Protein AF-A0AAW5MDG4-F1 (afdb_monomer)

Radius of gyration: 27.96 Å; Cα contacts (8 Å, |Δi|>4): 30; chains: 1; bounding box: 56×50×73 Å

Foldseek 3Di:
DVVVVVVVVVVVVVVVPPDDDDDDDDDDDDDDDDDPDDQCQACCRVVCPVVHYDPVVNVCCCVDCVVVPVVVVVVPPPPPPPPPDD

Organism: Aeromonas veronii (NCBI:txid654)

Mean predicted aligned error: 15.55 Å

InterPro domains:
  IPR017850 Alkaline-phosphatase-like, core domain superfamily [G3DSA:3.40.720.10] (24-68)
  IPR017850 Alkaline-phosphatase-like, core domain superfamily [SSF53649] (24-65)

Structure (mmCIF, N/CA/C/O backbone):
data_AF-A0AAW5MDG4-F1
#
_entry.id   AF-A0AAW5MDG4-F1
#
loop_
_atom_site.group_PDB
_atom_site.id
_atom_site.type_symbol
_atom_site.label_atom_id
_atom_site.label_alt_id
_atom_site.label_comp_id
_atom_site.label_asym_id
_atom_site.label_entity_id
_atom_site.label_seq_id
_atom_site.pdbx_PDB_ins_code
_atom_site.Cartn_x
_atom_site.Cartn_y
_atom_site.Cartn_z
_atom_site.occupancy
_atom_site.B_iso_or_equiv
_atom_site.auth_seq_id
_atom_site.auth_comp_id
_atom_site.auth_asym_id
_atom_site.auth_atom_id
_atom_site.pdbx_PDB_model_num
ATOM 1 N N . MET A 1 1 ? -39.820 9.469 49.594 1.00 61.16 1 MET A N 1
ATOM 2 C CA . MET A 1 1 ? -39.760 8.184 48.855 1.00 61.16 1 MET A CA 1
ATOM 3 C C . MET A 1 1 ? -39.691 8.379 47.332 1.00 61.16 1 MET A C 1
ATOM 5 O O . MET A 1 1 ? -38.858 7.736 46.714 1.00 61.16 1 MET A O 1
ATOM 9 N N . ALA A 1 2 ? -40.436 9.320 46.730 1.00 62.16 2 ALA A N 1
ATOM 10 C CA . ALA A 1 2 ? -40.401 9.601 45.280 1.00 62.16 2 ALA A CA 1
ATOM 11 C C . ALA A 1 2 ? -39.031 10.052 44.708 1.00 62.16 2 ALA A C 1
ATOM 13 O O . ALA A 1 2 ? -38.664 9.669 43.603 1.00 62.16 2 ALA A O 1
ATOM 14 N N . ILE A 1 3 ? -38.229 10.805 45.474 1.00 69.31 3 ILE A N 1
ATOM 15 C CA . ILE A 1 3 ? -36.903 11.297 45.034 1.00 69.31 3 ILE A CA 1
ATOM 16 C C . ILE A 1 3 ? -35.909 10.150 44.776 1.00 69.31 3 ILE A C 1
ATOM 18 O O . ILE A 1 3 ? -35.038 10.272 43.920 1.00 69.31 3 ILE A O 1
ATOM 22 N N . GLN A 1 4 ? -36.035 9.031 45.495 1.00 70.38 4 GLN A N 1
ATOM 23 C CA . GLN A 1 4 ? -35.150 7.875 45.310 1.00 70.38 4 GLN A CA 1
ATOM 24 C C . GLN A 1 4 ? -35.459 7.131 44.003 1.00 70.38 4 GLN A C 1
ATOM 26 O O . GLN A 1 4 ? -34.545 6.683 43.320 1.00 70.38 4 GLN A O 1
ATOM 31 N N . ILE A 1 5 ? -36.735 7.075 43.611 1.00 77.88 5 ILE A N 1
ATOM 32 C CA . ILE A 1 5 ? -37.190 6.392 42.392 1.00 77.88 5 ILE A CA 1
ATOM 33 C C . ILE A 1 5 ? -36.654 7.097 41.138 1.00 77.88 5 ILE A C 1
ATOM 35 O O . ILE A 1 5 ? -36.135 6.436 40.242 1.00 77.88 5 ILE A O 1
ATOM 39 N N . ASN A 1 6 ? -36.672 8.435 41.106 1.00 78.50 6 ASN A N 1
ATOM 40 C CA . ASN A 1 6 ? -36.141 9.195 39.967 1.00 78.50 6 ASN A CA 1
ATOM 41 C C . ASN A 1 6 ? -34.625 9.035 39.797 1.00 78.50 6 ASN A C 1
ATOM 43 O O . ASN A 1 6 ? -34.141 8.971 38.670 1.00 78.50 6 ASN A O 1
ATOM 47 N N . LYS A 1 7 ? -33.873 8.930 40.900 1.00 76.69 7 LYS A N 1
ATOM 48 C CA . LYS A 1 7 ? -32.422 8.692 40.850 1.00 76.69 7 LYS A CA 1
ATOM 49 C C . LYS A 1 7 ? -32.100 7.325 40.249 1.00 76.69 7 LYS A C 1
ATOM 51 O O . LYS A 1 7 ? -31.230 7.234 39.391 1.00 76.69 7 LYS A O 1
ATOM 56 N N . ILE A 1 8 ? -32.847 6.296 40.653 1.00 82.88 8 ILE A N 1
ATOM 57 C CA . ILE A 1 8 ? -32.693 4.927 40.144 1.00 82.88 8 ILE A CA 1
ATOM 58 C C . ILE A 1 8 ? -33.063 4.855 38.657 1.00 82.88 8 ILE A C 1
ATOM 60 O O . ILE A 1 8 ? -32.313 4.287 37.864 1.00 82.88 8 ILE A O 1
ATOM 64 N N . ALA A 1 9 ? -34.173 5.483 38.257 1.00 82.62 9 ALA A N 1
ATOM 65 C CA . ALA A 1 9 ? -34.593 5.544 36.858 1.00 82.62 9 ALA A CA 1
ATOM 66 C C . ALA A 1 9 ? -33.538 6.229 35.970 1.00 82.62 9 ALA A C 1
ATOM 68 O O . ALA A 1 9 ? -33.230 5.746 34.882 1.00 82.62 9 ALA A O 1
ATOM 69 N N . MET A 1 10 ? -32.929 7.310 36.462 1.00 81.81 10 MET A N 1
ATOM 70 C CA . MET A 1 10 ? -31.897 8.046 35.732 1.00 81.8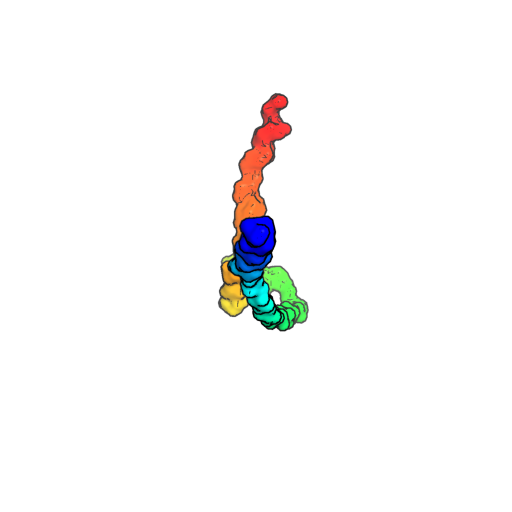1 10 MET A CA 1
ATOM 71 C C . MET A 1 10 ? -30.583 7.262 35.618 1.00 81.81 10 MET A C 1
ATOM 73 O O . MET A 1 10 ? -29.964 7.268 34.557 1.00 81.81 10 MET A O 1
ATOM 77 N N . SER A 1 11 ? -30.184 6.526 36.662 1.00 77.75 11 SER A N 1
ATOM 78 C CA . SER A 1 11 ? -29.014 5.638 36.588 1.00 77.75 11 SER A CA 1
ATOM 79 C C . SER A 1 11 ? -29.227 4.457 35.638 1.00 77.75 11 SER A C 1
ATOM 81 O O . SER A 1 11 ? -28.306 4.070 34.922 1.00 77.75 11 SER A O 1
ATOM 83 N N . LEU A 1 12 ? -30.448 3.916 35.583 1.00 81.19 12 LEU A N 1
ATOM 84 C CA . LEU A 1 12 ? -30.777 2.791 34.710 1.00 81.19 12 LEU A CA 1
ATOM 85 C C . LEU A 1 12 ? -30.795 3.213 33.233 1.00 81.19 12 LEU A C 1
ATOM 87 O O . LEU A 1 12 ? -30.299 2.488 32.373 1.00 81.19 12 LEU A O 1
ATOM 91 N N . ALA A 1 13 ? -31.297 4.418 32.948 1.00 79.88 13 ALA A N 1
ATOM 92 C CA . ALA A 1 13 ? -31.264 5.007 31.612 1.00 79.88 13 ALA A CA 1
ATOM 93 C C . ALA A 1 13 ? -29.828 5.250 31.115 1.00 79.88 13 ALA A C 1
ATOM 95 O O . ALA A 1 13 ? -29.541 5.030 29.941 1.00 79.88 13 ALA A O 1
ATOM 96 N N . LEU A 1 14 ? -28.911 5.641 32.008 1.00 78.31 14 LEU A N 1
ATOM 97 C CA . LEU A 1 14 ? -27.510 5.894 31.657 1.00 78.31 14 LEU A CA 1
ATOM 98 C C . LEU A 1 14 ? -26.740 4.603 31.326 1.00 78.31 14 LEU A C 1
ATOM 100 O O . LEU A 1 14 ? -25.881 4.594 30.446 1.00 78.31 14 LEU A O 1
ATOM 104 N N . MET A 1 15 ? -27.072 3.497 31.998 1.00 78.31 15 MET A N 1
ATOM 105 C CA . MET A 1 15 ? -26.497 2.179 31.704 1.00 78.31 15 MET A CA 1
ATOM 106 C C . MET A 1 15 ? -27.015 1.595 30.383 1.00 78.31 15 MET A C 1
ATOM 108 O O . MET A 1 15 ? -26.288 0.857 29.724 1.00 78.31 15 MET A O 1
ATOM 112 N N . ALA A 1 16 ? -28.229 1.957 29.953 1.00 77.56 16 ALA A N 1
ATOM 113 C CA . ALA A 1 16 ? -28.809 1.482 28.694 1.00 77.56 16 ALA A CA 1
ATOM 114 C C . ALA A 1 16 ? -28.134 2.074 27.438 1.00 77.56 16 ALA A C 1
ATOM 116 O O . ALA A 1 16 ? -28.243 1.499 26.358 1.00 77.56 16 ALA A O 1
ATOM 117 N N . THR A 1 17 ? -27.413 3.193 27.566 1.00 77.31 17 THR A N 1
ATOM 118 C CA . THR A 1 17 ? -26.675 3.828 26.458 1.00 77.31 17 THR A CA 1
ATOM 119 C C . THR A 1 17 ? -25.200 3.437 26.391 1.00 77.31 17 THR A C 1
ATOM 121 O O . THR A 1 17 ? -24.467 3.962 25.552 1.00 77.31 17 THR A O 1
ATOM 124 N N . ALA A 1 18 ? -24.735 2.533 27.259 1.00 73.56 18 ALA A N 1
ATOM 125 C CA . ALA A 1 18 ? -23.373 2.014 27.203 1.00 73.56 18 ALA A CA 1
ATOM 126 C C . ALA A 1 18 ? -23.222 1.083 25.985 1.00 73.56 18 ALA A C 1
ATOM 128 O O . ALA A 1 18 ? -23.376 -0.133 26.075 1.00 73.56 18 ALA A O 1
ATOM 129 N N . GLY A 1 19 ? -22.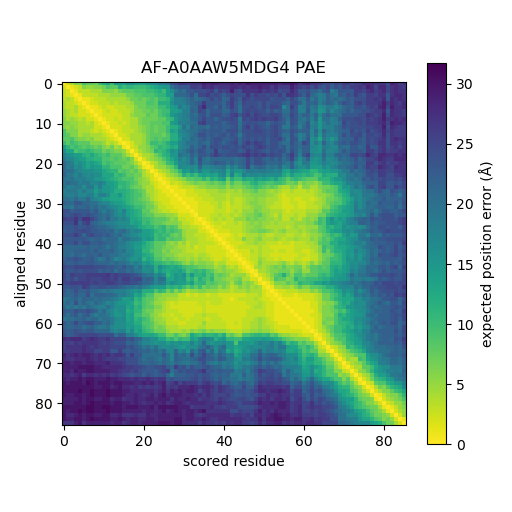972 1.677 24.816 1.00 75.62 19 GLY A N 1
ATOM 130 C CA . GLY A 1 19 ? -22.714 0.951 23.578 1.00 75.62 19 GLY A CA 1
ATOM 131 C C . GLY A 1 19 ? -21.477 0.061 23.699 1.00 75.62 19 GLY A C 1
ATOM 132 O O . GLY A 1 19 ? -20.464 0.444 24.284 1.00 75.62 19 GLY A O 1
ATOM 133 N N . SER A 1 20 ? -21.551 -1.141 23.134 1.00 74.25 20 SER A N 1
ATOM 134 C CA . SER A 1 20 ? -20.422 -2.066 23.093 1.00 74.25 20 SER A CA 1
ATOM 135 C C . SER A 1 20 ? -19.354 -1.549 22.125 1.00 74.25 20 SER A C 1
ATOM 137 O O . SER A 1 20 ? -19.538 -1.568 20.908 1.00 74.25 20 SER A O 1
ATOM 139 N N . ALA A 1 21 ? -18.218 -1.097 22.656 1.00 74.19 21 ALA A N 1
ATOM 140 C CA . ALA A 1 21 ? -17.040 -0.816 21.847 1.00 74.19 21 ALA A CA 1
ATOM 141 C C . ALA A 1 21 ? -16.486 -2.143 21.307 1.00 74.19 21 ALA A C 1
ATOM 143 O O . ALA A 1 21 ? -15.915 -2.942 22.048 1.00 74.19 21 ALA A O 1
ATOM 144 N N . THR A 1 22 ? -16.685 -2.399 20.016 1.00 78.25 22 THR A N 1
ATOM 145 C CA . THR A 1 22 ? -16.085 -3.563 19.356 1.00 78.25 22 THR A CA 1
ATOM 146 C C . THR A 1 22 ? -14.653 -3.204 18.987 1.00 78.25 22 THR A C 1
ATOM 148 O O . THR A 1 22 ? -14.420 -2.211 18.298 1.00 78.25 22 THR A O 1
ATOM 151 N N . ALA A 1 23 ? -13.684 -3.984 19.467 1.00 80.56 23 ALA A N 1
ATOM 152 C CA . ALA A 1 23 ? -12.288 -3.784 19.106 1.00 80.56 23 ALA A CA 1
ATOM 153 C C . ALA A 1 23 ? -12.125 -3.950 17.5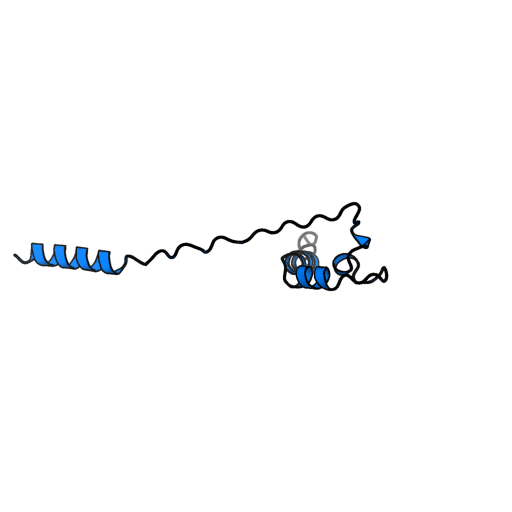88 1.00 80.56 23 ALA A C 1
ATOM 155 O O . ALA A 1 23 ? -12.532 -4.967 17.021 1.00 80.56 23 ALA A O 1
ATOM 156 N N . ALA A 1 24 ? -11.542 -2.948 16.928 1.00 81.81 24 ALA A N 1
ATOM 157 C CA . ALA A 1 24 ? -11.235 -3.043 15.510 1.00 81.81 24 ALA A CA 1
ATOM 158 C C . ALA A 1 24 ? -10.257 -4.203 15.273 1.00 81.81 24 ALA A C 1
ATOM 160 O O . ALA A 1 24 ? -9.278 -4.366 16.008 1.00 81.81 24 ALA A O 1
ATOM 161 N N . ALA A 1 25 ? -10.518 -5.011 14.245 1.00 87.25 25 ALA A N 1
ATOM 162 C CA . ALA A 1 25 ? -9.614 -6.086 13.866 1.00 87.25 25 ALA A CA 1
ATOM 163 C C . ALA A 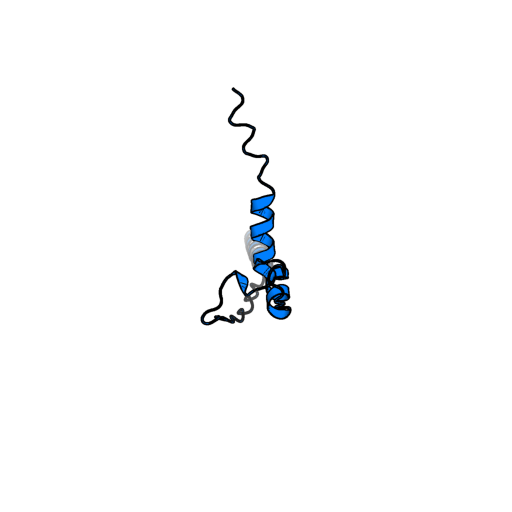1 25 ? -8.239 -5.510 13.495 1.00 87.25 25 ALA A C 1
ATOM 165 O O . ALA A 1 25 ? -8.140 -4.506 12.784 1.00 87.25 25 ALA A O 1
ATOM 166 N N . LYS A 1 26 ? -7.170 -6.153 13.974 1.00 90.56 26 LYS A N 1
ATOM 167 C CA . LYS A 1 26 ? -5.799 -5.752 13.650 1.00 90.56 26 LYS A CA 1
ATOM 168 C C . LYS A 1 26 ? -5.557 -5.942 12.142 1.00 90.56 26 LYS A C 1
ATOM 170 O O . LYS A 1 26 ? -5.722 -7.066 11.664 1.00 90.56 26 LYS A O 1
ATOM 175 N N . PRO A 1 27 ? -5.153 -4.900 11.391 1.00 88.50 27 PRO A N 1
ATOM 176 C CA . PRO A 1 27 ? -4.871 -5.050 9.969 1.00 88.50 27 PRO A CA 1
ATOM 177 C C . PRO A 1 27 ? -3.595 -5.874 9.751 1.00 88.50 27 PRO A C 1
ATOM 179 O O . PRO A 1 27 ? -2.627 -5.758 10.506 1.00 88.50 27 PRO A O 1
ATOM 182 N N . ASN A 1 28 ? -3.583 -6.676 8.687 1.00 93.31 28 ASN A N 1
ATOM 183 C CA . ASN A 1 28 ? -2.372 -7.328 8.193 1.00 93.31 28 ASN A CA 1
ATOM 184 C C . ASN A 1 28 ? -1.642 -6.364 7.252 1.00 93.31 28 ASN A C 1
ATOM 186 O O . ASN A 1 28 ? -2.255 -5.816 6.338 1.00 93.31 28 ASN A O 1
ATOM 190 N N . ILE A 1 29 ? -0.344 -6.156 7.475 1.00 90.81 29 ILE A N 1
ATOM 191 C CA . ILE A 1 29 ? 0.487 -5.245 6.679 1.00 90.81 29 ILE A CA 1
ATOM 192 C C . ILE A 1 29 ? 1.473 -6.084 5.866 1.00 90.81 29 ILE A C 1
ATOM 194 O O . ILE A 1 29 ? 2.207 -6.891 6.433 1.00 90.81 29 ILE A O 1
ATOM 198 N N . LEU A 1 30 ? 1.498 -5.875 4.550 1.00 90.44 30 LEU A N 1
ATOM 199 C CA . LEU A 1 30 ? 2.455 -6.480 3.626 1.00 90.44 30 LEU A CA 1
ATOM 200 C C . LEU A 1 30 ? 3.210 -5.363 2.900 1.00 90.44 30 LEU A C 1
ATOM 202 O O . LEU A 1 30 ? 2.590 -4.529 2.245 1.00 90.44 30 LEU A O 1
ATOM 206 N N . ALA A 1 31 ? 4.538 -5.360 3.011 1.00 91.56 31 ALA A N 1
ATOM 207 C CA . ALA A 1 31 ? 5.414 -4.464 2.263 1.00 91.56 31 ALA A CA 1
ATOM 208 C C . ALA A 1 31 ? 6.082 -5.243 1.122 1.00 91.56 31 ALA A C 1
ATOM 210 O O . ALA A 1 31 ? 6.711 -6.272 1.363 1.00 91.56 31 ALA A O 1
ATOM 211 N N . ILE A 1 32 ? 5.935 -4.755 -0.111 1.00 89.31 32 ILE A N 1
ATOM 212 C CA . ILE A 1 32 ? 6.545 -5.329 -1.315 1.00 89.31 32 ILE A CA 1
ATOM 213 C C . ILE A 1 32 ? 7.461 -4.259 -1.905 1.00 89.31 32 ILE A C 1
ATOM 215 O O . ILE A 1 32 ? 7.001 -3.155 -2.193 1.00 89.31 32 ILE A O 1
ATOM 219 N N . MET A 1 33 ? 8.743 -4.578 -2.071 1.00 90.31 33 MET A N 1
ATOM 220 C CA . MET A 1 33 ? 9.744 -3.682 -2.652 1.00 90.31 33 MET A CA 1
ATOM 221 C C . MET A 1 33 ? 10.290 -4.303 -3.935 1.00 90.31 33 MET A C 1
ATOM 223 O O . MET A 1 33 ? 10.617 -5.489 -3.952 1.00 90.31 33 MET A O 1
ATOM 227 N N . GLY A 1 34 ? 10.355 -3.509 -5.000 1.00 86.81 34 GLY A N 1
ATOM 228 C CA . GLY A 1 34 ? 11.084 -3.871 -6.211 1.00 86.81 34 GLY A CA 1
ATOM 229 C C . GLY A 1 34 ? 12.532 -3.414 -6.094 1.00 86.81 34 GLY A C 1
ATOM 230 O O . GLY A 1 34 ? 12.776 -2.299 -5.637 1.00 86.81 34 GLY A O 1
ATOM 231 N N . ASP A 1 35 ? 13.464 -4.265 -6.505 1.00 90.19 35 ASP A N 1
ATOM 232 C CA . ASP A 1 35 ? 14.875 -3.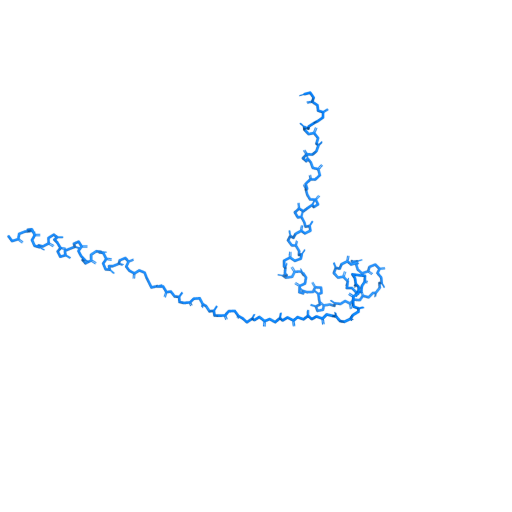913 -6.671 1.00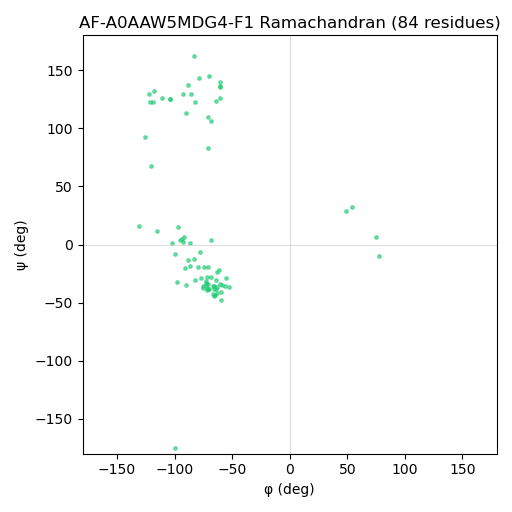 90.19 35 ASP A CA 1
ATOM 233 C C . ASP A 1 35 ? 15.105 -3.474 -8.124 1.00 90.19 35 ASP A C 1
ATOM 235 O O . ASP A 1 35 ? 14.626 -4.146 -9.038 1.00 90.19 35 ASP A O 1
ATOM 239 N N . ASP A 1 36 ? 15.736 -2.318 -8.335 1.00 88.62 36 ASP A N 1
ATOM 240 C CA . ASP A 1 36 ? 15.973 -1.711 -9.659 1.00 88.62 36 ASP A CA 1
ATOM 241 C C . ASP A 1 36 ? 14.743 -1.617 -10.598 1.00 88.62 36 ASP A C 1
ATOM 243 O O . ASP A 1 36 ? 14.857 -1.597 -11.826 1.00 88.62 36 ASP A O 1
ATOM 247 N N . ILE A 1 37 ? 13.532 -1.510 -10.040 1.00 83.25 37 ILE A N 1
ATOM 248 C CA . ILE A 1 37 ? 12.296 -1.334 -10.817 1.00 83.25 37 ILE A CA 1
ATOM 249 C C . ILE A 1 37 ? 12.004 0.154 -11.027 1.00 83.25 37 ILE A C 1
ATOM 251 O O . ILE A 1 37 ? 11.666 0.885 -10.094 1.00 83.25 37 ILE A O 1
ATOM 255 N N . GLY A 1 38 ? 12.081 0.594 -12.283 1.00 81.81 38 GLY A N 1
ATOM 256 C CA . GLY A 1 38 ? 11.730 1.948 -12.693 1.00 81.81 38 GLY A CA 1
ATOM 257 C C . GLY A 1 38 ? 10.228 2.140 -12.921 1.00 81.81 38 GLY A C 1
ATO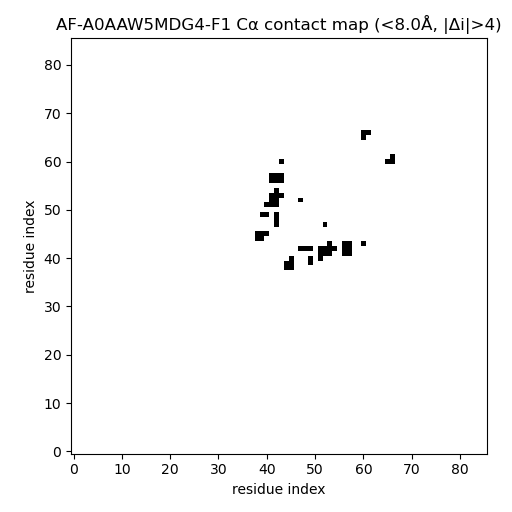M 258 O O . GLY A 1 38 ? 9.470 1.197 -13.153 1.00 81.81 38 GLY A O 1
ATOM 259 N N . TYR A 1 39 ? 9.796 3.405 -12.941 1.00 77.44 39 TYR A N 1
ATOM 260 C CA . TYR A 1 39 ? 8.402 3.802 -13.201 1.00 77.44 39 TYR A CA 1
ATOM 261 C C . TYR A 1 39 ? 7.840 3.196 -14.500 1.00 77.44 39 TYR A C 1
ATOM 263 O O . TYR A 1 39 ? 6.690 2.770 -14.567 1.00 77.44 39 TYR A O 1
ATOM 271 N N . TRP A 1 40 ? 8.687 3.092 -15.524 1.00 80.69 40 TRP A N 1
ATOM 272 C CA . TRP A 1 40 ? 8.324 2.598 -16.850 1.00 80.69 40 TRP A CA 1
ATOM 273 C C . TRP A 1 40 ? 8.202 1.074 -16.951 1.00 80.69 40 TRP A C 1
ATOM 275 O O . TRP A 1 40 ? 7.778 0.589 -17.997 1.00 80.69 40 TRP A O 1
ATOM 285 N N . ASN A 1 41 ? 8.545 0.315 -15.907 1.00 81.81 41 ASN A N 1
ATOM 286 C CA . ASN A 1 41 ? 8.444 -1.147 -15.906 1.00 81.81 41 ASN A CA 1
ATOM 287 C C . ASN A 1 41 ? 7.071 -1.662 -15.444 1.00 81.81 41 ASN A C 1
ATOM 289 O O . ASN A 1 41 ? 6.770 -2.837 -15.640 1.00 81.81 41 ASN A O 1
ATOM 293 N N . ILE A 1 42 ? 6.236 -0.803 -14.852 1.00 85.44 42 ILE A N 1
ATOM 294 C CA . ILE A 1 42 ? 4.913 -1.170 -14.333 1.00 85.44 42 ILE A CA 1
ATOM 295 C C . ILE A 1 42 ? 3.830 -0.661 -15.287 1.00 85.44 42 ILE A C 1
ATOM 297 O O . ILE A 1 42 ? 3.766 0.539 -15.577 1.00 85.44 42 ILE A O 1
ATOM 301 N N . SER A 1 43 ? 2.950 -1.548 -15.759 1.00 85.12 43 SER A N 1
ATOM 302 C CA . SER A 1 43 ? 1.937 -1.171 -16.756 1.00 85.12 43 SER A CA 1
ATOM 303 C C . SER A 1 43 ? 0.870 -0.224 -16.224 1.00 85.12 43 SER A C 1
ATOM 305 O O . SER A 1 43 ? 0.397 0.627 -16.975 1.00 85.12 43 SER A O 1
ATOM 307 N N . ALA A 1 44 ? 0.571 -0.271 -14.925 1.00 84.31 44 ALA A N 1
ATOM 308 C CA . ALA A 1 44 ? -0.285 0.710 -14.262 1.00 84.31 44 ALA A CA 1
ATOM 309 C C . ALA A 1 44 ? 0.191 2.167 -14.438 1.00 84.31 44 ALA A C 1
ATOM 311 O O . ALA A 1 44 ? -0.628 3.082 -14.436 1.00 84.31 44 ALA A O 1
ATOM 312 N N . TYR A 1 45 ? 1.499 2.392 -14.604 1.00 82.38 45 TYR A N 1
ATOM 313 C CA . TYR A 1 45 ? 2.096 3.729 -14.690 1.00 82.38 45 TYR A CA 1
ATOM 314 C C . TYR A 1 45 ? 2.346 4.212 -16.116 1.00 82.38 45 TYR A C 1
ATOM 316 O O . TYR A 1 45 ? 2.267 5.410 -16.384 1.00 82.38 45 TYR A O 1
ATOM 324 N N . ASN A 1 46 ? 2.647 3.291 -17.028 1.00 80.06 46 ASN A N 1
ATOM 325 C CA . ASN A 1 46 ? 2.932 3.604 -18.427 1.00 80.06 46 ASN A CA 1
ATOM 326 C C . ASN A 1 46 ? 1.745 3.307 -19.365 1.00 80.06 46 ASN A C 1
ATOM 328 O O . ASN A 1 46 ? 1.891 3.449 -20.573 1.00 80.06 46 ASN A O 1
ATOM 332 N N . GLN A 1 47 ? 0.605 2.845 -18.834 1.00 74.75 47 GLN A N 1
ATOM 333 C CA . GLN A 1 47 ? -0.603 2.469 -19.584 1.00 74.75 47 GLN A CA 1
ATOM 334 C C . GLN A 1 47 ? -0.358 1.438 -20.701 1.00 74.75 47 GLN A C 1
ATOM 336 O O . GLN A 1 47 ? -1.009 1.453 -21.743 1.00 74.75 47 GLN A O 1
ATOM 341 N N . GLY A 1 48 ? 0.608 0.542 -20.501 1.00 69.31 48 GLY A N 1
ATOM 342 C CA . GLY A 1 48 ? 0.999 -0.467 -21.483 1.00 69.31 48 GLY A CA 1
ATOM 343 C C . GLY A 1 48 ? 1.818 0.073 -22.661 1.00 69.31 48 GLY A C 1
ATOM 344 O O . GLY A 1 48 ? 2.127 -0.693 -23.572 1.00 69.31 48 GLY A O 1
ATOM 345 N N . MET A 1 49 ? 2.227 1.350 -22.657 1.00 67.44 49 MET A N 1
ATOM 346 C CA . MET A 1 49 ? 2.963 1.968 -23.774 1.00 67.44 49 MET A CA 1
ATOM 347 C C . MET A 1 49 ? 4.335 1.329 -24.035 1.00 67.44 49 MET A C 1
ATOM 349 O O . MET A 1 49 ? 4.836 1.395 -25.153 1.00 67.44 49 MET A O 1
ATOM 353 N N . MET A 1 50 ? 4.933 0.686 -23.028 1.00 70.38 50 MET A N 1
ATOM 354 C CA . MET A 1 50 ? 6.233 0.009 -23.152 1.00 70.38 50 MET A CA 1
ATOM 355 C C . MET A 1 50 ? 6.111 -1.487 -23.492 1.00 70.38 50 MET A C 1
ATOM 357 O O . MET A 1 50 ? 7.115 -2.190 -23.502 1.00 70.38 50 MET A O 1
ATOM 361 N N . GLY A 1 51 ? 4.897 -1.998 -23.740 1.00 71.06 51 GLY A N 1
ATOM 362 C CA . GLY A 1 51 ? 4.646 -3.395 -24.124 1.00 71.06 51 GLY A CA 1
ATOM 363 C C . GLY A 1 51 ? 4.695 -4.422 -22.983 1.00 71.06 51 GLY A C 1
ATOM 364 O O . GLY A 1 51 ? 4.286 -5.565 -23.176 1.00 71.06 51 GLY A O 1
ATOM 365 N N . TYR A 1 52 ? 5.142 -4.033 -21.788 1.00 74.50 52 TYR A N 1
ATOM 366 C CA . TYR A 1 52 ? 5.094 -4.876 -20.591 1.00 74.50 52 TYR A CA 1
ATOM 367 C C . TYR A 1 52 ? 3.692 -4.886 -19.977 1.00 74.50 52 TYR A C 1
ATOM 369 O O . TYR A 1 52 ? 3.017 -3.858 -19.960 1.00 74.50 52 TYR A O 1
ATOM 377 N N . GLN A 1 53 ? 3.278 -6.038 -19.444 1.00 81.75 53 GLN A N 1
ATOM 378 C CA . GLN A 1 53 ? 2.042 -6.195 -18.677 1.00 81.75 53 GLN A CA 1
ATOM 379 C C . GLN A 1 53 ? 2.359 -6.736 -17.282 1.00 81.75 53 GLN A C 1
ATOM 381 O O . GLN A 1 53 ? 3.032 -7.756 -17.135 1.00 81.75 53 GLN A O 1
ATOM 386 N N . THR A 1 54 ? 1.834 -6.074 -16.257 1.00 89.31 54 THR A N 1
ATOM 387 C CA . THR A 1 54 ? 1.958 -6.448 -14.848 1.00 89.31 54 THR A CA 1
ATOM 388 C C . THR A 1 54 ? 0.574 -6.673 -14.236 1.00 89.31 54 THR A C 1
ATOM 390 O O . THR A 1 54 ? 0.167 -5.924 -13.350 1.00 89.31 54 THR A O 1
ATOM 393 N N . PRO A 1 55 ? -0.171 -7.720 -14.651 1.00 89.06 55 PRO A N 1
ATOM 394 C CA . PRO A 1 55 ? -1.602 -7.856 -14.348 1.00 89.06 55 PRO A CA 1
ATOM 395 C C . PRO A 1 55 ? -1.921 -7.869 -12.845 1.00 89.06 55 PRO A C 1
ATOM 397 O O . PRO A 1 55 ? -2.928 -7.313 -12.412 1.00 89.06 55 PRO A O 1
ATOM 400 N N . ASN A 1 56 ? -1.042 -8.449 -12.021 1.00 91.12 56 ASN A N 1
ATOM 401 C CA . ASN A 1 56 ? -1.215 -8.463 -10.566 1.00 91.12 56 ASN A CA 1
ATOM 402 C C . ASN A 1 56 ? -0.990 -7.085 -9.925 1.00 91.12 56 ASN A C 1
ATOM 404 O O . ASN A 1 56 ? -1.696 -6.737 -8.980 1.00 91.12 56 ASN A O 1
ATOM 408 N N . LEU A 1 57 ? -0.028 -6.307 -10.431 1.00 87.81 57 LEU A N 1
ATOM 409 C CA . LEU A 1 57 ? 0.251 -4.956 -9.937 1.00 87.81 57 LEU A CA 1
ATOM 410 C C . LEU A 1 57 ? -0.814 -3.972 -10.418 1.00 87.81 57 LEU A C 1
ATOM 412 O O . LEU A 1 57 ? -1.257 -3.136 -9.638 1.00 87.81 57 LEU A O 1
ATOM 416 N N . ASP A 1 58 ? -1.293 -4.133 -11.649 1.00 87.50 58 ASP A N 1
ATOM 417 C CA . ASP A 1 58 ? -2.369 -3.326 -12.224 1.00 87.50 58 ASP A CA 1
ATOM 418 C C . ASP A 1 58 ? -3.674 -3.521 -11.453 1.00 87.50 58 ASP A C 1
ATOM 420 O O . ASP A 1 58 ? -4.367 -2.557 -11.133 1.00 87.50 58 ASP A O 1
ATOM 424 N N . ARG A 1 59 ? -3.983 -4.765 -11.071 1.00 89.06 59 ARG A N 1
ATOM 425 C CA . ARG A 1 59 ? -5.123 -5.069 -10.204 1.00 89.06 59 ARG A CA 1
ATOM 426 C C . ARG A 1 59 ? -5.008 -4.358 -8.850 1.00 89.06 59 ARG A C 1
ATOM 428 O O . ARG A 1 59 ? -5.958 -3.706 -8.427 1.00 89.06 59 ARG A O 1
ATOM 435 N N . ILE A 1 60 ? -3.844 -4.428 -8.199 1.00 88.69 60 ILE A N 1
ATOM 436 C CA . ILE A 1 60 ? -3.598 -3.742 -6.916 1.00 88.69 60 ILE A CA 1
ATOM 437 C C . ILE A 1 60 ? -3.673 -2.216 -7.080 1.00 88.69 60 ILE A C 1
ATOM 439 O O . ILE A 1 60 ? -4.209 -1.535 -6.208 1.00 88.69 60 ILE A O 1
ATOM 443 N N . ALA A 1 61 ? -3.180 -1.667 -8.191 1.00 85.69 61 ALA A N 1
ATOM 444 C CA . ALA A 1 61 ? -3.260 -0.239 -8.487 1.00 85.69 61 ALA A CA 1
ATOM 445 C C . ALA A 1 61 ? -4.712 0.228 -8.697 1.00 85.69 61 ALA A C 1
ATOM 447 O O . ALA A 1 61 ? -5.085 1.296 -8.209 1.00 85.69 61 ALA A O 1
ATOM 448 N N . ASN A 1 62 ? -5.537 -0.594 -9.354 1.00 84.69 62 ASN A N 1
ATOM 449 C CA . ASN A 1 62 ? -6.951 -0.314 -9.606 1.00 84.69 62 ASN A CA 1
ATOM 450 C C . ASN A 1 62 ? -7.822 -0.420 -8.348 1.00 84.69 62 ASN A C 1
ATOM 452 O O . ASN A 1 62 ? -8.726 0.395 -8.168 1.00 84.69 62 ASN A O 1
ATOM 456 N N . GLU A 1 63 ? -7.556 -1.408 -7.491 1.00 85.88 63 GLU A N 1
ATOM 457 C CA . GLU A 1 63 ? -8.258 -1.616 -6.216 1.00 85.88 63 GLU A CA 1
ATOM 458 C C . GLU A 1 63 ? -7.744 -0.678 -5.099 1.00 85.88 63 GLU A C 1
ATOM 460 O O . GLU A 1 63 ? -8.423 -0.457 -4.093 1.00 85.88 63 GLU A O 1
ATOM 465 N N . GLY A 1 64 ? -6.536 -0.127 -5.264 1.00 73.81 64 GLY A N 1
ATOM 466 C CA . GLY A 1 64 ? -5.811 0.651 -4.262 1.00 73.81 64 GLY A CA 1
ATOM 467 C C . GLY A 1 64 ? -5.891 2.182 -4.414 1.00 73.81 64 GLY A C 1
ATOM 468 O O . GLY A 1 64 ? -6.589 2.720 -5.272 1.00 73.81 64 GLY 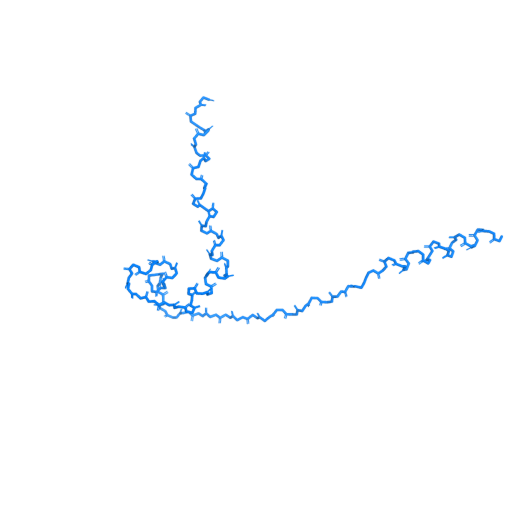A O 1
ATOM 469 N N . PRO A 1 65 ? -5.159 2.938 -3.568 1.00 63.53 65 PRO A N 1
ATOM 470 C CA . PRO A 1 65 ? -5.162 4.407 -3.568 1.00 63.53 65 PRO A CA 1
ATOM 471 C C . PRO A 1 65 ? -4.681 5.059 -4.874 1.00 63.53 65 PRO A C 1
ATOM 473 O O . PRO A 1 65 ? -5.029 6.211 -5.124 1.00 63.53 65 PRO A O 1
ATOM 476 N N . LEU A 1 66 ? -3.914 4.335 -5.696 1.00 57.72 66 LEU A N 1
ATOM 477 C CA . LEU A 1 66 ? -3.358 4.801 -6.972 1.00 57.72 66 LEU A CA 1
ATOM 478 C C . LEU A 1 66 ? -4.433 5.312 -7.946 1.00 57.72 66 LEU A C 1
ATOM 480 O O . LEU A 1 66 ? -4.221 6.321 -8.614 1.00 57.72 66 LEU A O 1
ATOM 484 N N . ASN A 1 67 ? -5.616 4.695 -7.949 1.00 54.81 67 ASN A N 1
ATOM 485 C CA . ASN A 1 67 ? -6.745 5.118 -8.781 1.00 54.81 67 ASN A CA 1
ATOM 486 C C . ASN A 1 67 ? -7.435 6.407 -8.271 1.00 54.81 67 ASN A C 1
ATOM 488 O O . ASN A 1 67 ? -8.142 7.086 -9.011 1.00 54.81 67 ASN A O 1
ATOM 492 N N . ARG A 1 68 ? -7.239 6.778 -6.993 1.00 51.25 68 ARG A N 1
ATOM 493 C CA . ARG A 1 68 ? -7.920 7.929 -6.367 1.00 51.25 68 ARG A CA 1
ATOM 494 C C . ARG A 1 68 ? -7.165 9.247 -6.501 1.00 51.25 68 ARG A C 1
ATOM 496 O O . ARG A 1 68 ? -7.804 10.286 -6.635 1.00 51.25 68 ARG A O 1
ATOM 503 N N . SER A 1 69 ? -5.836 9.242 -6.462 1.00 46.66 69 SER A N 1
ATOM 504 C CA . SER A 1 69 ? -5.037 10.478 -6.485 1.00 46.66 69 SER A CA 1
ATOM 505 C C . SER A 1 69 ? -4.815 11.043 -7.895 1.00 46.66 69 SER A C 1
ATOM 507 O O . SER A 1 69 ? -4.759 12.262 -8.049 1.00 46.66 69 SER A O 1
ATOM 509 N N . LEU A 1 70 ? -4.762 10.200 -8.934 1.00 50.69 70 LEU A N 1
ATOM 510 C CA . LEU A 1 70 ? -4.575 10.654 -10.321 1.00 50.69 70 LEU A CA 1
ATOM 511 C C . LEU A 1 70 ? -5.845 11.281 -10.929 1.00 50.69 70 LEU A C 1
ATOM 513 O O . LEU A 1 70 ? -5.751 12.281 -11.641 1.00 50.69 70 LEU A O 1
ATOM 517 N N . GLN A 1 71 ? -7.039 10.780 -10.591 1.00 45.66 71 GLN A N 1
ATOM 518 C CA . GLN A 1 71 ? -8.299 11.329 -11.115 1.00 45.66 71 GLN A CA 1
ATOM 519 C C . GLN A 1 71 ? -8.656 12.699 -10.501 1.00 45.66 71 GLN A C 1
ATOM 521 O O . GLN A 1 71 ? -9.238 13.548 -11.174 1.00 45.66 71 GLN A O 1
ATOM 526 N N . ILE A 1 72 ? -8.282 12.949 -9.238 1.00 46.09 72 ILE A N 1
ATOM 527 C CA . ILE A 1 72 ? -8.555 14.232 -8.560 1.00 46.09 72 ILE A CA 1
ATOM 528 C C . ILE A 1 72 ? -7.648 15.347 -9.107 1.00 46.09 72 ILE A C 1
ATOM 530 O O . ILE A 1 72 ? -8.084 16.490 -9.224 1.00 46.09 72 ILE A O 1
ATOM 534 N N . SER A 1 73 ? -6.412 15.024 -9.505 1.00 42.97 73 SER A N 1
ATOM 535 C CA . SER A 1 73 ? -5.472 16.019 -10.037 1.00 42.97 73 SER A CA 1
ATOM 536 C C . SER A 1 73 ? -5.761 16.423 -11.487 1.00 42.97 73 SER A C 1
ATOM 538 O O . SER A 1 73 ? -5.459 17.553 -11.863 1.00 42.97 73 SER A O 1
ATOM 540 N N . LEU A 1 74 ? -6.347 15.542 -12.306 1.00 51.31 74 LEU A N 1
ATOM 541 C CA . LEU A 1 74 ? -6.625 15.837 -13.720 1.00 51.31 74 LEU A CA 1
ATOM 542 C C . LEU A 1 74 ? -7.970 16.547 -13.951 1.00 51.31 74 LEU A C 1
ATOM 544 O O . LEU A 1 74 ? -8.138 17.217 -14.966 1.00 51.31 74 LEU A O 1
ATOM 548 N N . ASN A 1 75 ? -8.899 16.493 -12.991 1.00 44.97 75 ASN A N 1
ATOM 549 C CA . ASN A 1 75 ? -10.199 17.171 -13.091 1.00 44.97 75 ASN A CA 1
ATOM 550 C C . ASN A 1 75 ? -10.192 18.644 -12.618 1.00 44.97 75 ASN A C 1
ATOM 552 O O . ASN A 1 75 ? -11.224 19.308 -12.686 1.00 44.97 75 ASN A O 1
ATOM 556 N N . ASN A 1 76 ? -9.046 19.195 -12.195 1.00 47.28 76 ASN A N 1
ATOM 557 C CA . ASN A 1 76 ? -8.938 20.571 -11.677 1.00 47.28 76 ASN A CA 1
ATOM 5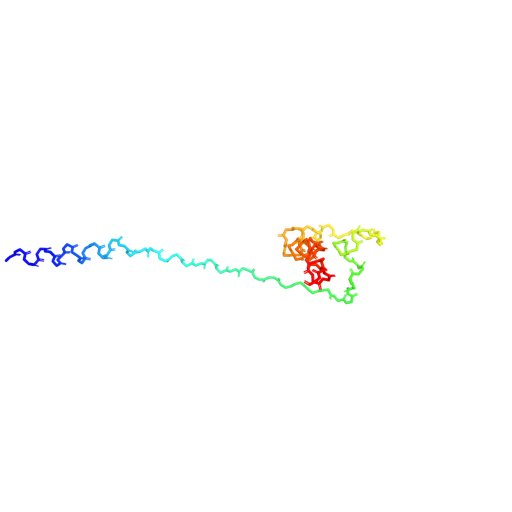58 C C . ASN A 1 76 ? -8.463 21.630 -12.696 1.00 47.28 76 ASN A C 1
ATOM 560 O O . ASN A 1 76 ? -8.157 22.761 -12.313 1.00 47.28 76 ASN A O 1
ATOM 564 N N . HIS A 1 77 ? -8.473 21.343 -14.003 1.00 49.22 77 HIS A N 1
ATOM 565 C CA . HIS A 1 77 ? -8.103 22.325 -15.040 1.00 49.22 77 HIS A CA 1
ATOM 566 C C . HIS A 1 77 ? -9.088 23.504 -15.222 1.00 49.22 77 HIS A C 1
ATOM 568 O O . HIS A 1 77 ? -8.860 24.365 -16.074 1.00 49.22 77 HIS A O 1
ATOM 574 N N . HIS A 1 78 ? -10.141 23.611 -14.404 1.00 47.72 78 HIS A N 1
ATOM 575 C CA . HIS A 1 78 ? -11.098 24.725 -14.453 1.00 47.72 78 HIS A CA 1
ATOM 576 C C . HIS A 1 78 ? -10.873 25.824 -13.399 1.00 47.72 78 HIS A C 1
ATOM 578 O O . HIS A 1 78 ? -11.471 26.886 -13.516 1.00 47.72 78 HIS A O 1
ATOM 584 N N . ILE A 1 79 ? -9.966 25.646 -12.429 1.00 52.09 79 ILE A N 1
ATOM 585 C CA . ILE A 1 79 ? -9.773 26.615 -11.325 1.00 52.09 79 ILE A CA 1
ATOM 586 C C . ILE A 1 79 ? -8.855 27.798 -11.709 1.00 52.09 79 ILE A C 1
ATOM 588 O O . ILE A 1 79 ? -8.816 28.817 -11.024 1.00 52.09 79 ILE A O 1
ATOM 592 N N . LEU A 1 80 ? -8.140 27.719 -12.837 1.00 52.91 80 LEU A N 1
ATOM 593 C CA . LEU A 1 80 ? -7.164 28.744 -13.242 1.00 52.91 80 LEU A CA 1
ATOM 594 C C . LEU A 1 80 ? -7.728 29.844 -14.157 1.00 52.91 80 LEU A C 1
ATOM 596 O O . LEU A 1 80 ? -6.977 30.726 -14.569 1.00 52.91 80 LEU A O 1
ATOM 600 N N . ARG A 1 81 ? -9.028 29.820 -14.483 1.00 53.59 81 ARG A N 1
ATOM 601 C CA . ARG A 1 81 ? -9.648 30.848 -15.339 1.00 53.59 81 ARG A CA 1
ATOM 602 C C . ARG A 1 81 ? -10.232 32.043 -14.575 1.00 53.59 81 ARG A C 1
ATOM 604 O O . ARG A 1 81 ? -10.287 33.124 -15.149 1.00 53.59 81 ARG A O 1
ATOM 611 N N . ASP A 1 82 ? -10.515 31.908 -13.280 1.00 53.78 82 ASP A N 1
ATOM 612 C CA . ASP A 1 82 ? -11.182 32.964 -12.492 1.00 53.78 82 ASP A CA 1
ATOM 613 C C . ASP A 1 82 ? -10.215 33.938 -11.788 1.00 53.78 82 ASP A C 1
ATOM 615 O O . ASP A 1 82 ? -10.634 34.787 -11.007 1.00 53.78 82 ASP A O 1
ATOM 619 N N . ARG A 1 83 ? -8.901 33.847 -12.047 1.00 58.19 83 ARG A N 1
ATOM 620 C CA . ARG A 1 83 ? -7.880 34.752 -11.469 1.00 58.19 83 ARG A CA 1
ATOM 621 C C . ARG A 1 83 ? -7.162 35.634 -12.497 1.00 58.19 83 ARG A C 1
ATOM 623 O O . ARG A 1 83 ? -6.152 36.244 -12.164 1.00 58.19 83 ARG A O 1
ATOM 630 N N . LEU A 1 84 ? -7.666 35.697 -13.732 1.00 51.44 84 LEU A N 1
ATOM 631 C CA . LEU A 1 84 ? -7.122 36.555 -14.798 1.00 51.44 84 LEU A CA 1
ATOM 632 C C . LEU A 1 84 ? -8.185 37.398 -15.526 1.00 51.44 84 LEU A C 1
ATOM 634 O O . LEU A 1 84 ? -7.896 37.969 -16.575 1.00 51.44 84 LEU A O 1
ATOM 638 N N . ALA A 1 85 ? -9.387 37.536 -14.965 1.00 47.28 85 ALA A N 1
ATOM 639 C CA . ALA A 1 85 ? -10.383 38.490 -15.441 1.00 47.28 85 ALA A CA 1
ATOM 640 C C . ALA A 1 85 ? -10.848 39.393 -14.284 1.00 47.28 85 ALA A C 1
ATOM 642 O O . ALA A 1 85 ? -11.793 39.048 -13.585 1.00 47.28 85 ALA A O 1
ATOM 643 N N . LEU A 1 86 ? -10.158 40.540 -14.169 1.00 44.28 86 LEU A N 1
ATOM 644 C CA . LEU A 1 86 ? -10.462 41.757 -13.389 1.00 44.28 86 LEU A CA 1
ATOM 645 C C . LEU A 1 86 ? -10.390 41.663 -11.855 1.00 44.28 86 LEU A C 1
ATOM 647 O O . LEU A 1 86 ? -11.339 41.171 -11.213 1.00 44.28 86 LEU A O 1
#

Secondary structure (DSSP, 8-state):
-HHHHHHHHHHHHHHHT----PPPPPPP------SS--GGG-HHHHTTTTS---HHHHHHHHHSTHHHHHHHHHTTTTTTSTTS--

Sequence (86 aa):
MAIQINKIAMSLALMATAGSATAAAKPNILAIMGDDIGYWNISAYNQGMMGYQTPNLDRIANEGPLNRSLQISLNNHHILRDRLAL

pLDDT: mean 73.34, std 14.98, range [42.97, 93.31]

Solvent-accessible surface area (backbone atoms only — not comparable to full-atom values): 5785 Å² total; per-residue (Å²): 118,70,73,59,52,56,53,51,53,54,55,53,55,58,61,74,66,65,71,83,83,73,80,77,79,83,80,88,85,84,91,87,81,76,80,96,66,55,72,74,71,37,22,74,72,44,75,42,74,76,75,47,80,39,69,72,58,33,49,48,35,64,79,37,71,63,54,57,60,57,58,61,67,68,72,54,83,70,72,75,64,78,80,77,69,133